Protein AF-A0A0S8A408-F1 (afdb_monomer_lite)

Structure (mmCIF, N/CA/C/O backbone):
data_AF-A0A0S8A408-F1
#
_entry.id   AF-A0A0S8A408-F1
#
loop_
_atom_site.group_PDB
_atom_site.id
_atom_site.type_symbol
_atom_site.label_atom_id
_atom_site.label_alt_id
_atom_site.label_comp_id
_atom_site.label_asym_id
_atom_site.label_entity_id
_atom_site.label_seq_id
_atom_site.pdbx_PDB_ins_code
_atom_site.Cartn_x
_atom_site.Cartn_y
_atom_site.Cartn_z
_atom_site.occupancy
_atom_site.B_iso_or_equiv
_atom_site.auth_seq_id
_atom_site.auth_comp_id
_atom_site.auth_asym_id
_atom_site.auth_atom_id
_atom_site.pdbx_PDB_model_num
ATOM 1 N N . MET A 1 1 ? 3.434 3.868 44.478 1.00 54.28 1 MET A N 1
ATOM 2 C CA . MET A 1 1 ? 4.259 3.839 43.244 1.00 54.28 1 MET A CA 1
ATOM 3 C C . MET A 1 1 ? 3.684 2.941 42.145 1.00 54.28 1 MET A C 1
ATOM 5 O O . MET A 1 1 ? 3.774 3.311 40.985 1.00 54.28 1 MET A O 1
ATOM 9 N N . THR A 1 2 ? 3.036 1.816 42.465 1.00 62.09 2 THR A N 1
ATOM 10 C CA . THR A 1 2 ? 2.438 0.877 41.486 1.00 62.09 2 THR A CA 1
ATOM 11 C C . THR A 1 2 ? 1.303 1.465 40.636 1.00 62.09 2 THR A C 1
ATOM 13 O O . THR A 1 2 ? 1.192 1.160 39.454 1.00 62.09 2 THR A O 1
ATOM 16 N N . LYS A 1 3 ? 0.490 2.366 41.203 1.00 64.50 3 LYS A N 1
ATOM 17 C CA . LYS A 1 3 ? -0.660 2.991 40.521 1.00 64.50 3 LYS A CA 1
ATOM 18 C C . LYS A 1 3 ? -0.261 3.850 39.306 1.00 64.50 3 LYS A C 1
ATOM 20 O O . LYS A 1 3 ? -0.974 3.847 38.309 1.00 64.50 3 LYS A O 1
ATOM 25 N N . ASN A 1 4 ? 0.898 4.514 39.357 1.00 64.75 4 ASN A N 1
ATOM 26 C CA . ASN A 1 4 ? 1.432 5.301 38.236 1.00 64.75 4 ASN A CA 1
ATOM 27 C C . ASN A 1 4 ? 1.933 4.404 37.096 1.00 64.75 4 ASN A C 1
ATOM 29 O O . ASN A 1 4 ? 1.735 4.736 35.932 1.00 64.75 4 ASN A O 1
ATOM 33 N N . PHE A 1 5 ? 2.524 3.251 37.425 1.00 70.38 5 PHE A N 1
ATOM 34 C CA . PHE A 1 5 ? 2.950 2.258 36.434 1.00 70.38 5 PHE A CA 1
ATOM 35 C C . PHE A 1 5 ? 1.760 1.606 35.722 1.00 70.38 5 PHE A C 1
ATOM 37 O O . PHE A 1 5 ? 1.811 1.400 34.513 1.00 70.38 5 PHE A O 1
ATOM 44 N N . LEU A 1 6 ? 0.662 1.350 36.442 1.00 76.75 6 LEU A N 1
ATOM 45 C CA . LEU A 1 6 ? -0.584 0.860 35.843 1.00 76.75 6 LEU A CA 1
ATOM 46 C C . LEU A 1 6 ? -1.206 1.888 34.888 1.00 76.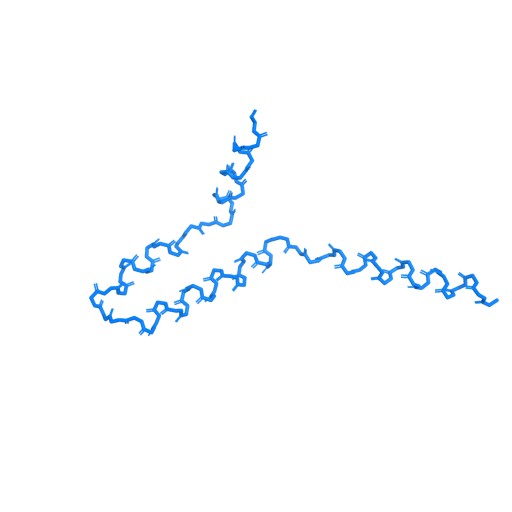75 6 LEU A C 1
ATOM 48 O O . LEU A 1 6 ? -1.644 1.526 33.800 1.00 76.75 6 LEU A O 1
ATOM 52 N N . PHE A 1 7 ? -1.193 3.172 35.260 1.00 79.38 7 PHE A N 1
ATOM 53 C CA . PHE A 1 7 ? -1.656 4.254 34.384 1.00 79.38 7 PHE A CA 1
ATOM 54 C C . PHE A 1 7 ? -0.790 4.404 33.127 1.00 79.38 7 PHE A C 1
ATOM 56 O O . PHE A 1 7 ? -1.325 4.558 32.031 1.00 79.38 7 PHE A O 1
ATOM 63 N N . ALA A 1 8 ? 0.534 4.310 33.264 1.00 81.38 8 ALA A N 1
ATOM 64 C CA . ALA A 1 8 ? 1.452 4.348 32.128 1.00 81.38 8 ALA A CA 1
ATOM 65 C C . ALA A 1 8 ? 1.251 3.147 31.187 1.00 81.38 8 ALA A C 1
ATOM 67 O O . ALA A 1 8 ? 1.218 3.319 29.971 1.00 81.38 8 ALA A O 1
ATOM 68 N N . GLY A 1 9 ? 1.045 1.947 31.743 1.00 86.19 9 GLY A N 1
ATOM 69 C CA . GLY A 1 9 ? 0.734 0.749 30.962 1.00 86.19 9 GLY A CA 1
ATOM 70 C C . GLY A 1 9 ? -0.582 0.868 30.188 1.00 86.19 9 GLY A C 1
ATOM 71 O O . GLY A 1 9 ? -0.635 0.515 29.014 1.00 86.19 9 GLY A O 1
ATOM 72 N N . LEU A 1 10 ? -1.626 1.429 30.807 1.00 85.56 10 LEU A N 1
ATOM 73 C CA . LEU A 1 10 ? -2.927 1.629 30.161 1.00 85.56 10 LEU A CA 1
ATOM 74 C C . LEU A 1 10 ? -2.854 2.618 28.985 1.00 85.56 10 LEU A C 1
ATOM 76 O O . LEU A 1 10 ? -3.434 2.363 27.931 1.00 85.56 10 LEU A O 1
ATOM 80 N N . LEU A 1 11 ? -2.111 3.718 29.140 1.00 83.31 11 LEU A N 1
ATOM 81 C CA . LEU A 1 11 ? -1.902 4.696 28.066 1.00 83.31 11 LEU A CA 1
ATOM 82 C C . LEU A 1 11 ? -1.139 4.096 26.877 1.00 83.31 11 LEU A C 1
ATOM 84 O O . LEU A 1 11 ? -1.461 4.400 25.729 1.00 83.31 11 LEU A O 1
ATOM 88 N N . LEU A 1 12 ? -0.175 3.208 27.138 1.00 82.94 12 LEU A N 1
ATOM 89 C CA . LEU A 1 12 ? 0.589 2.526 26.092 1.00 82.94 12 LEU A CA 1
ATOM 90 C C . LEU A 1 12 ? -0.308 1.626 25.222 1.00 82.94 12 LEU A C 1
ATOM 92 O O . LEU A 1 12 ? -0.192 1.638 24.000 1.00 82.94 12 LEU A O 1
ATOM 96 N N . VAL A 1 13 ? -1.242 0.892 25.835 1.00 81.44 13 VAL A N 1
ATOM 97 C CA . VAL A 1 13 ? -2.175 0.000 25.118 1.00 81.44 13 VAL A CA 1
ATOM 98 C C . VAL A 1 13 ? -3.131 0.789 24.215 1.00 81.44 13 VAL A C 1
ATOM 100 O O . VAL A 1 13 ? -3.391 0.373 23.088 1.00 81.44 13 VAL A O 1
ATOM 103 N N . ILE A 1 14 ? -3.610 1.951 24.669 1.00 78.56 14 ILE A N 1
ATOM 104 C CA . ILE A 1 14 ? -4.477 2.833 23.868 1.00 78.56 14 ILE A CA 1
ATOM 105 C C . ILE A 1 14 ? -3.695 3.469 22.708 1.00 78.56 14 ILE A C 1
ATOM 107 O O . ILE A 1 14 ? -4.234 3.638 21.619 1.00 78.56 14 ILE A O 1
ATOM 111 N N . ALA A 1 15 ? -2.411 3.781 22.896 1.00 76.38 15 ALA A N 1
ATOM 112 C CA . ALA A 1 15 ? -1.578 4.300 21.813 1.00 76.38 15 ALA A CA 1
ATOM 113 C C . ALA A 1 15 ? -1.341 3.260 20.700 1.00 76.38 15 ALA A C 1
ATOM 115 O O . ALA A 1 15 ? -1.239 3.623 19.529 1.00 76.38 15 ALA A O 1
ATOM 116 N N . MET A 1 16 ? -1.299 1.966 21.035 1.00 71.25 16 MET A N 1
ATOM 117 C CA . MET A 1 16 ? -1.105 0.894 20.049 1.00 71.25 16 MET A CA 1
ATOM 118 C C . MET A 1 16 ? -2.350 0.603 19.196 1.00 71.25 16 MET A C 1
ATOM 120 O O . MET A 1 16 ? -2.209 0.084 18.090 1.00 71.25 16 MET A O 1
ATOM 124 N N . SER A 1 17 ? -3.559 0.962 19.646 1.00 65.38 17 SER A N 1
ATOM 125 C CA . SER A 1 17 ? -4.782 0.809 18.839 1.00 65.38 17 SER A CA 1
ATOM 126 C C . SER A 1 17 ? -4.970 1.911 17.788 1.00 65.38 17 SER A C 1
ATOM 128 O O . SER A 1 17 ? -5.887 1.827 16.974 1.00 65.38 17 SER A O 1
ATOM 130 N N . ALA A 1 18 ? -4.087 2.915 17.751 1.00 62.62 18 ALA A N 1
ATOM 131 C CA . ALA A 1 18 ? -4.139 4.017 16.792 1.00 62.62 18 ALA A CA 1
ATOM 132 C C . ALA A 1 18 ? -3.585 3.673 15.392 1.00 62.62 18 ALA A C 1
ATOM 134 O O . ALA A 1 18 ? -3.537 4.552 14.530 1.00 62.62 18 ALA A O 1
ATOM 135 N N . CYS A 1 19 ? -3.188 2.421 15.124 1.00 66.75 19 CYS A N 1
ATOM 136 C CA . CYS A 1 19 ? -2.928 1.978 13.752 1.00 66.75 19 CYS A CA 1
ATOM 137 C C . CYS A 1 19 ? -4.220 2.090 12.928 1.00 66.75 19 CYS A C 1
ATOM 139 O O . CYS A 1 19 ? -5.132 1.275 13.054 1.00 66.75 19 CYS A O 1
ATOM 141 N N . SER A 1 20 ? -4.301 3.126 12.092 1.00 75.00 20 SER A N 1
ATOM 142 C CA . SER A 1 20 ? -5.462 3.373 11.242 1.00 75.00 20 SER A CA 1
ATOM 143 C C . SER A 1 20 ? -5.587 2.282 10.179 1.00 75.00 20 SER A C 1
ATOM 145 O O . SER A 1 20 ? -4.615 1.940 9.502 1.00 75.00 20 SER A O 1
ATOM 147 N N . SER A 1 21 ? -6.804 1.776 9.969 1.00 77.12 21 SER A N 1
ATOM 148 C CA . SER A 1 21 ? -7.115 0.826 8.891 1.00 77.12 21 SER A CA 1
ATOM 149 C C . SER A 1 21 ? -6.755 1.374 7.510 1.00 77.12 21 SER A C 1
ATOM 151 O O . SER A 1 21 ? -6.367 0.617 6.622 1.00 77.12 21 SER A O 1
ATOM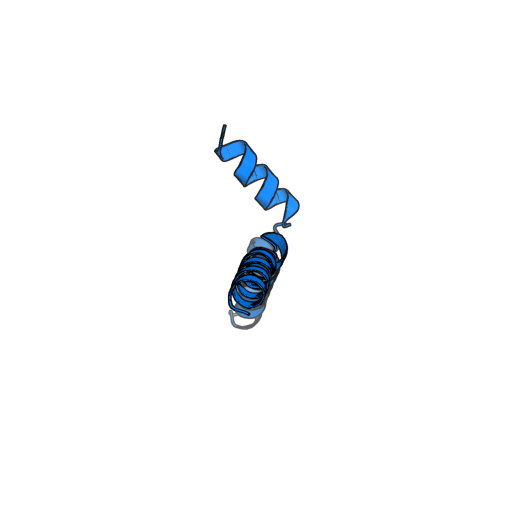 153 N N . ARG A 1 22 ? -6.815 2.700 7.347 1.00 82.25 22 ARG A N 1
ATOM 154 C CA . ARG A 1 22 ? -6.371 3.392 6.138 1.00 82.25 22 ARG A CA 1
ATOM 155 C C . ARG A 1 22 ? -4.869 3.247 5.916 1.00 82.25 22 ARG A C 1
ATOM 157 O O . ARG A 1 22 ? -4.445 2.952 4.809 1.00 82.25 22 ARG A O 1
ATOM 164 N N . GLN A 1 23 ? -4.077 3.397 6.972 1.00 82.75 23 GLN A N 1
ATOM 165 C CA . GLN A 1 23 ? -2.620 3.311 6.894 1.00 82.75 23 GLN A CA 1
ATOM 166 C C . GLN A 1 23 ? -2.160 1.882 6.575 1.00 82.75 23 GLN A C 1
ATOM 168 O O . GLN A 1 23 ? -1.241 1.685 5.783 1.00 82.75 23 GLN A O 1
ATOM 173 N N . ALA A 1 24 ? -2.849 0.879 7.127 1.00 84.25 24 ALA A N 1
ATOM 174 C CA . ALA A 1 24 ? -2.644 -0.517 6.753 1.00 84.25 24 ALA A CA 1
ATOM 175 C C . ALA A 1 24 ? -3.000 -0.776 5.277 1.00 84.25 24 ALA A C 1
ATOM 177 O O . ALA A 1 24 ? -2.220 -1.402 4.562 1.00 84.25 24 ALA A O 1
ATOM 178 N N . TYR A 1 25 ? -4.137 -0.256 4.798 1.00 86.06 25 TYR A N 1
ATOM 179 C CA . TYR A 1 25 ? -4.546 -0.400 3.399 1.00 86.06 25 TYR A CA 1
ATOM 180 C C . TYR A 1 25 ? -3.571 0.272 2.428 1.00 86.06 25 TYR A C 1
ATOM 182 O O . TYR A 1 25 ? -3.154 -0.347 1.455 1.00 86.06 25 TYR A O 1
ATOM 190 N N . GLU A 1 26 ? -3.165 1.514 2.697 1.00 86.94 26 GLU A N 1
ATOM 191 C CA . GLU A 1 26 ? -2.212 2.253 1.860 1.00 86.94 26 GLU A CA 1
ATOM 192 C C . GLU A 1 26 ? -0.856 1.532 1.786 1.00 86.94 26 GLU A C 1
ATOM 194 O O . GLU A 1 26 ? -0.251 1.448 0.713 1.00 86.94 26 GLU A O 1
ATOM 199 N N . ALA A 1 27 ? -0.404 0.934 2.894 1.00 87.62 27 ALA A N 1
ATOM 200 C CA . ALA A 1 27 ? 0.801 0.110 2.909 1.00 87.62 27 ALA A CA 1
ATOM 201 C C . ALA A 1 27 ? 0.663 -1.149 2.033 1.00 87.62 27 ALA A C 1
ATOM 203 O O . ALA A 1 27 ? 1.605 -1.499 1.320 1.00 87.62 27 ALA A O 1
ATOM 204 N N . MET A 1 28 ? -0.495 -1.817 2.052 1.00 87.25 28 MET A N 1
ATOM 205 C CA . MET A 1 28 ? -0.768 -2.967 1.180 1.00 87.25 28 MET A CA 1
ATOM 206 C C . MET A 1 28 ? -0.850 -2.544 -0.290 1.00 87.25 28 MET A C 1
ATOM 208 O O . MET A 1 28 ? -0.139 -3.100 -1.118 1.00 87.25 28 MET A O 1
ATOM 212 N N . GLN A 1 29 ? -1.614 -1.499 -0.611 1.00 89.81 29 GLN A N 1
ATOM 213 C CA . GLN A 1 29 ? -1.733 -0.973 -1.974 1.00 89.81 29 GLN A CA 1
ATOM 214 C C . GLN A 1 29 ? -0.376 -0.564 -2.562 1.00 89.81 29 GLN A C 1
ATOM 216 O O . GLN A 1 29 ? -0.113 -0.781 -3.744 1.00 89.81 29 GLN A O 1
ATOM 221 N N . THR A 1 30 ? 0.507 0.008 -1.742 1.00 89.81 30 THR A N 1
ATOM 222 C CA . THR A 1 30 ? 1.869 0.353 -2.168 1.00 89.81 30 THR A CA 1
ATOM 223 C C . THR A 1 30 ? 2.679 -0.894 -2.528 1.00 89.81 30 THR A C 1
ATOM 225 O O . THR A 1 30 ? 3.426 -0.873 -3.504 1.00 89.81 30 THR A O 1
ATOM 228 N N . ARG A 1 31 ? 2.525 -1.995 -1.780 1.00 89.94 31 ARG A N 1
ATOM 229 C CA . ARG A 1 31 ? 3.183 -3.271 -2.104 1.00 89.94 31 ARG A CA 1
ATOM 230 C C . ARG A 1 31 ? 2.688 -3.843 -3.426 1.00 89.94 31 ARG A C 1
ATOM 232 O O . ARG A 1 31 ? 3.522 -4.166 -4.260 1.00 89.94 31 ARG A O 1
ATOM 239 N N . GLU A 1 32 ? 1.376 -3.882 -3.634 1.00 89.62 32 GLU A N 1
ATOM 240 C CA . GLU A 1 32 ? 0.765 -4.377 -4.877 1.00 89.62 32 GLU A CA 1
ATOM 241 C C . GLU A 1 32 ? 1.250 -3.578 -6.100 1.00 89.62 32 GLU A C 1
ATOM 243 O O . GLU A 1 32 ? 1.638 -4.145 -7.117 1.00 89.62 32 GLU A O 1
ATOM 248 N N . ARG A 1 33 ? 1.325 -2.242 -5.992 1.00 91.75 33 ARG A N 1
ATOM 249 C CA . ARG A 1 33 ? 1.882 -1.399 -7.067 1.00 91.75 33 ARG A CA 1
ATOM 250 C C . ARG A 1 33 ? 3.350 -1.700 -7.345 1.00 91.75 33 ARG A C 1
ATOM 252 O O . ARG A 1 33 ? 3.760 -1.723 -8.501 1.00 91.75 33 ARG A O 1
ATOM 259 N N . ASN A 1 34 ? 4.142 -1.919 -6.299 1.00 93.88 34 ASN A N 1
ATOM 260 C CA . ASN A 1 34 ? 5.550 -2.269 -6.459 1.00 93.88 34 ASN A CA 1
ATOM 261 C C . ASN A 1 34 ? 5.722 -3.653 -7.093 1.00 93.88 34 ASN A C 1
ATOM 263 O O . ASN A 1 34 ? 6.656 -3.849 -7.863 1.00 93.88 34 ASN A O 1
ATOM 267 N N . GLU A 1 35 ? 4.823 -4.596 -6.814 1.00 93.25 35 GLU A N 1
ATOM 268 C CA . GLU A 1 35 ? 4.802 -5.904 -7.466 1.00 93.25 35 GLU A CA 1
ATOM 269 C C . GLU A 1 35 ? 4.541 -5.771 -8.970 1.00 93.25 35 GLU A C 1
ATOM 271 O O . GLU A 1 35 ? 5.232 -6.408 -9.768 1.00 93.25 35 GLU A O 1
ATOM 276 N N . CYS A 1 36 ? 3.673 -4.843 -9.385 1.00 93.50 36 CYS A N 1
ATOM 277 C CA . CYS A 1 36 ? 3.480 -4.540 -10.803 1.00 93.50 36 CYS A CA 1
ATOM 278 C C . CYS A 1 36 ? 4.751 -4.024 -11.499 1.00 93.50 36 CYS A C 1
ATOM 280 O O . CYS A 1 36 ? 4.891 -4.196 -12.703 1.00 93.50 36 CYS A O 1
ATOM 282 N N . LEU A 1 37 ? 5.727 -3.455 -10.784 1.00 93.94 37 LEU A N 1
ATOM 283 C CA . LEU A 1 37 ? 7.014 -3.070 -11.388 1.00 93.94 37 LEU A CA 1
ATOM 284 C C . LEU A 1 37 ? 7.904 -4.280 -11.717 1.00 93.94 37 LEU A C 1
ATOM 286 O O . LEU A 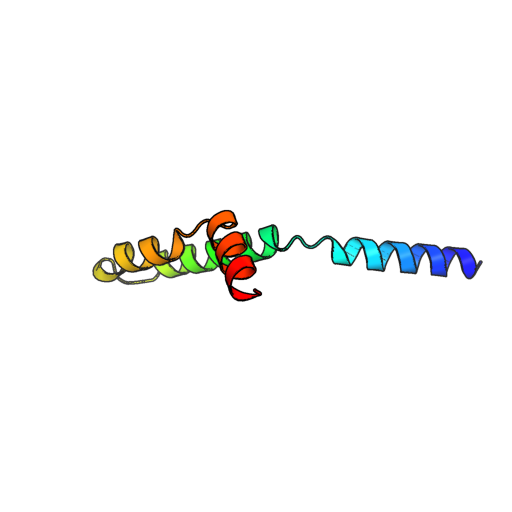1 37 ? 8.908 -4.134 -12.410 1.00 93.94 37 LEU A O 1
ATOM 290 N N . THR A 1 38 ? 7.558 -5.459 -11.198 1.00 94.56 38 THR A N 1
ATOM 291 C CA . THR A 1 38 ? 8.322 -6.702 -11.371 1.00 94.56 38 THR A CA 1
ATOM 292 C C . THR A 1 38 ? 7.727 -7.638 -12.421 1.00 94.56 38 THR A C 1
ATOM 294 O O . THR A 1 38 ? 8.404 -8.573 -12.852 1.00 94.56 38 THR A O 1
ATOM 297 N N . VAL A 1 39 ? 6.482 -7.398 -12.852 1.00 94.12 39 VAL A N 1
ATOM 298 C CA . VAL A 1 39 ? 5.827 -8.211 -13.885 1.00 94.12 39 VAL A CA 1
ATOM 299 C C . VAL A 1 39 ? 6.310 -7.822 -15.292 1.00 94.12 39 VAL A C 1
ATOM 301 O O . VAL A 1 39 ? 6.803 -6.710 -15.495 1.00 94.12 39 VAL A O 1
ATOM 304 N N . PR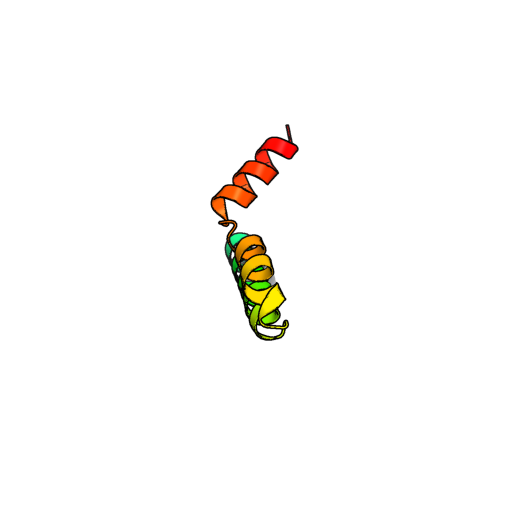O A 1 40 ? 6.169 -8.706 -16.298 1.00 95.38 40 PRO A N 1
ATOM 305 C CA . PRO A 1 40 ? 6.480 -8.369 -17.686 1.00 95.38 40 PRO A CA 1
ATOM 306 C C . PRO A 1 40 ? 5.653 -7.184 -18.204 1.00 95.38 40 PRO A C 1
ATOM 308 O O . PRO A 1 40 ? 4.496 -7.016 -17.823 1.00 95.38 40 PRO A O 1
ATOM 311 N N . GLU A 1 41 ? 6.203 -6.424 -19.155 1.00 91.69 41 GLU A N 1
ATOM 312 C CA . GLU A 1 41 ? 5.550 -5.238 -19.740 1.00 91.69 41 GLU A CA 1
ATOM 313 C C . GLU A 1 41 ? 4.146 -5.536 -20.296 1.00 91.69 41 GLU A C 1
ATOM 315 O O . GLU A 1 41 ? 3.227 -4.738 -20.127 1.00 91.69 41 GLU A O 1
ATOM 320 N N . SER A 1 42 ? 3.945 -6.728 -20.870 1.00 94.75 42 SER A N 1
ATOM 321 C CA . SER A 1 42 ? 2.639 -7.174 -21.374 1.00 94.75 42 SER A CA 1
ATOM 322 C C . SER A 1 42 ? 1.557 -7.287 -20.297 1.00 94.75 42 SER A C 1
ATOM 324 O O . SER A 1 42 ? 0.377 -7.208 -20.621 1.00 94.75 42 SER A O 1
ATOM 326 N N . GLN A 1 43 ? 1.945 -7.467 -19.033 1.00 93.88 43 GLN A N 1
ATOM 327 C CA . GLN A 1 43 ? 1.045 -7.616 -17.885 1.00 93.88 43 GLN A CA 1
ATOM 328 C C . GLN A 1 43 ? 1.019 -6.369 -16.994 1.00 93.88 43 GLN A C 1
ATOM 330 O O . GLN A 1 43 ? 0.183 -6.272 -16.099 1.00 93.88 43 GLN A O 1
ATOM 335 N N . TYR A 1 44 ? 1.908 -5.402 -17.234 1.00 92.94 44 TYR A N 1
ATOM 336 C CA . TYR A 1 44 ? 2.050 -4.209 -16.404 1.00 92.94 44 TYR A CA 1
ATOM 337 C C . TYR A 1 44 ? 0.752 -3.401 -16.312 1.00 92.94 44 TYR A C 1
ATOM 339 O O . TYR A 1 44 ? 0.311 -3.064 -15.215 1.00 92.94 44 TYR A O 1
ATOM 347 N N . GLN A 1 45 ? 0.127 -3.116 -17.459 1.00 92.88 45 GLN A N 1
ATOM 348 C CA . GLN A 1 45 ? -1.099 -2.312 -17.517 1.00 92.88 45 GLN A CA 1
ATOM 349 C C . GLN A 1 45 ? -2.249 -2.999 -16.776 1.00 92.88 45 GLN A C 1
ATOM 351 O O . GLN A 1 45 ? -2.868 -2.396 -15.903 1.00 92.88 45 GLN A O 1
ATOM 356 N N . GLU A 1 46 ? -2.464 -4.287 -17.046 1.00 92.88 46 GLU A N 1
ATOM 357 C CA . GLU A 1 46 ? -3.506 -5.074 -16.382 1.00 92.88 46 GLU A CA 1
ATOM 358 C C . GLU A 1 46 ? -3.262 -5.189 -14.867 1.00 92.88 46 GLU A C 1
ATOM 360 O O . GLU A 1 46 ? -4.198 -5.088 -14.072 1.00 92.88 46 GLU A O 1
ATOM 365 N N . CYS A 1 47 ? -2.006 -5.362 -14.445 1.00 92.00 47 CYS A N 1
ATOM 366 C CA . CYS A 1 47 ? -1.633 -5.365 -13.032 1.00 92.00 47 CYS A CA 1
ATOM 367 C C . CYS A 1 47 ? -1.951 -4.016 -12.379 1.00 92.00 47 CYS A C 1
ATOM 369 O O . CYS A 1 47 ? -2.650 -3.962 -11.367 1.00 92.00 47 CYS A O 1
ATOM 371 N N . MET A 1 48 ? -1.503 -2.914 -12.986 1.00 91.56 48 MET A N 1
ATOM 372 C CA . MET A 1 48 ? -1.705 -1.570 -12.449 1.00 91.56 48 MET A CA 1
ATOM 373 C C . MET A 1 48 ? -3.187 -1.215 -12.313 1.00 91.56 48 MET A C 1
ATOM 375 O O . MET A 1 48 ? -3.584 -0.701 -11.262 1.00 91.56 48 MET A O 1
ATOM 379 N N . GLU A 1 49 ? -4.024 -1.552 -13.297 1.00 90.25 49 GLU A N 1
ATOM 380 C CA . GLU A 1 49 ? -5.475 -1.330 -13.238 1.00 90.25 49 GLU A CA 1
ATOM 381 C C . GLU A 1 49 ? -6.109 -1.977 -11.997 1.00 90.25 49 GLU A C 1
ATOM 383 O O . GLU A 1 49 ? -6.889 -1.334 -11.288 1.00 90.25 49 GLU A O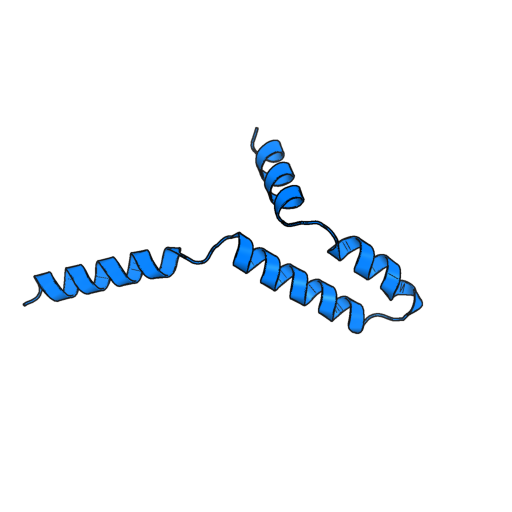 1
ATOM 388 N N . ARG A 1 50 ? -5.693 -3.200 -11.644 1.00 84.94 50 ARG A N 1
ATOM 389 C CA . ARG A 1 50 ? -6.194 -3.922 -10.460 1.00 84.94 50 ARG A CA 1
ATOM 390 C C . ARG A 1 50 ? -5.822 -3.243 -9.137 1.00 84.94 50 ARG A C 1
ATOM 392 O O . ARG A 1 50 ? -6.576 -3.335 -8.170 1.00 84.94 50 ARG A O 1
ATOM 399 N N . THR A 1 51 ? -4.710 -2.508 -9.090 1.00 85.25 51 THR A N 1
ATOM 400 C CA . THR A 1 51 ? -4.239 -1.805 -7.876 1.00 85.25 51 THR A CA 1
ATOM 401 C C . THR A 1 51 ? -4.861 -0.417 -7.665 1.00 85.25 51 THR A C 1
ATOM 403 O O . THR A 1 51 ? -4.582 0.246 -6.659 1.00 85.25 51 THR A O 1
ATOM 406 N N . THR A 1 52 ? -5.701 0.052 -8.595 1.00 79.62 52 THR A N 1
ATOM 407 C CA . THR A 1 52 ? -6.162 1.455 -8.643 1.00 79.62 52 THR A CA 1
ATOM 408 C C . THR A 1 52 ? -7.329 1.756 -7.688 1.00 79.62 52 THR A C 1
ATOM 410 O O . THR A 1 52 ? -7.623 2.923 -7.431 1.00 79.62 52 THR A O 1
ATOM 413 N N . ARG A 1 53 ? -7.962 0.736 -7.087 1.00 80.94 53 ARG A N 1
ATOM 414 C CA . ARG A 1 53 ? -9.093 0.923 -6.156 1.00 80.94 53 ARG A CA 1
ATOM 415 C C . ARG A 1 53 ? -8.743 1.850 -4.990 1.00 80.94 53 ARG A C 1
ATOM 417 O O . ARG A 1 53 ? -7.772 1.629 -4.261 1.00 80.94 53 ARG A O 1
ATOM 424 N N . SER A 1 54 ? -9.554 2.881 -4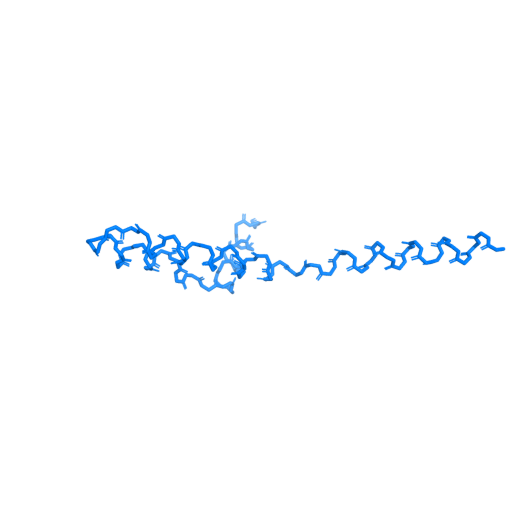.775 1.00 79.94 54 SER A N 1
ATOM 425 C CA . SER A 1 54 ? -9.352 3.811 -3.657 1.00 79.94 54 SER A CA 1
ATOM 426 C C . SER A 1 54 ? -9.761 3.181 -2.319 1.00 79.94 54 SER A C 1
ATOM 428 O O . SER A 1 54 ? -10.625 2.304 -2.271 1.00 79.94 54 SER A O 1
ATOM 430 N N . TYR A 1 55 ? -9.167 3.645 -1.213 1.00 80.44 55 TYR A N 1
ATOM 431 C CA . TYR A 1 55 ? -9.554 3.193 0.131 1.00 80.44 55 TYR A CA 1
ATOM 432 C C . TYR A 1 55 ? -11.043 3.432 0.416 1.00 80.44 55 TYR A C 1
ATOM 434 O O . TYR A 1 55 ? -11.698 2.586 1.019 1.00 80.44 55 TYR A O 1
ATOM 442 N N . ASP A 1 56 ? -11.589 4.559 -0.044 1.00 81.06 56 ASP A N 1
ATOM 443 C CA . ASP A 1 56 ? -12.989 4.922 0.190 1.00 81.06 56 ASP A CA 1
ATOM 444 C C . ASP A 1 56 ? -13.948 3.969 -0.531 1.00 81.06 56 ASP A C 1
ATOM 446 O O . ASP A 1 56 ? -14.978 3.576 0.019 1.00 81.06 56 ASP A O 1
ATOM 450 N N . GLU A 1 57 ? -13.593 3.558 -1.747 1.00 83.56 57 GLU A N 1
ATOM 451 C CA . GLU A 1 57 ? -14.351 2.583 -2.529 1.00 83.56 57 GLU A CA 1
ATOM 452 C C . GLU A 1 57 ? -14.318 1.199 -1.865 1.00 83.56 57 GLU A C 1
ATOM 454 O O . GLU A 1 57 ? -15.368 0.591 -1.646 1.00 83.56 57 GLU A O 1
ATOM 459 N N . PHE A 1 58 ? -13.134 0.762 -1.420 1.00 82.75 58 PHE A N 1
ATOM 460 C CA . PHE A 1 58 ? -12.968 -0.459 -0.631 1.00 82.75 58 PHE A CA 1
ATOM 461 C C . PHE A 1 58 ? -13.774 -0.423 0.680 1.00 82.75 58 PHE A C 1
ATOM 463 O O . PHE A 1 58 ? -14.459 -1.390 1.018 1.00 82.75 58 PHE A O 1
ATOM 470 N N . SER A 1 59 ? -13.733 0.691 1.419 1.00 83.06 59 SER A N 1
ATOM 471 C CA . SER A 1 59 ? -14.440 0.838 2.698 1.00 83.06 59 SER A CA 1
ATOM 472 C C . SER A 1 59 ? -15.957 0.767 2.518 1.00 83.06 59 SER A C 1
ATOM 474 O O . SER A 1 59 ? -16.635 0.080 3.282 1.00 83.06 59 SER A O 1
ATOM 476 N N . ARG A 1 60 ? -16.497 1.413 1.478 1.00 85.38 60 ARG A N 1
ATOM 477 C CA . ARG A 1 60 ? -17.934 1.368 1.161 1.00 85.38 60 ARG A CA 1
ATOM 478 C C . ARG A 1 60 ? -18.393 -0.028 0.753 1.00 85.38 60 ARG A C 1
ATOM 480 O O . ARG A 1 60 ? -19.432 -0.486 1.221 1.00 85.38 60 ARG A O 1
ATOM 487 N N . GLU A 1 61 ? -17.628 -0.728 -0.085 1.00 84.44 61 GLU A N 1
ATOM 488 C CA . GLU A 1 61 ? -17.929 -2.113 -0.477 1.00 84.44 61 GLU A CA 1
ATOM 489 C C . GLU A 1 61 ? -17.964 -3.032 0.756 1.00 84.44 61 GLU A C 1
ATOM 491 O O . GLU A 1 61 ? -18.921 -3.778 0.968 1.00 84.44 61 GLU A O 1
ATOM 496 N N . ARG A 1 62 ? -16.972 -2.896 1.643 1.00 82.88 62 ARG A N 1
ATOM 497 C CA . ARG A 1 62 ? -16.890 -3.612 2.924 1.00 82.88 62 ARG A CA 1
ATOM 498 C C . ARG A 1 62 ? -18.082 -3.359 3.848 1.00 82.88 62 ARG A C 1
ATOM 500 O O . ARG A 1 62 ? -18.472 -4.271 4.574 1.00 82.88 62 ARG A O 1
ATOM 507 N N . GLU A 1 63 ? -18.612 -2.142 3.879 1.00 84.12 63 GLU A N 1
ATOM 508 C CA . GLU A 1 63 ? -19.794 -1.793 4.674 1.00 84.12 63 GLU A CA 1
ATOM 509 C C . GLU A 1 63 ? -21.077 -2.367 4.069 1.00 84.12 63 GLU A C 1
ATOM 511 O O . GLU A 1 63 ? -21.897 -2.923 4.798 1.00 84.12 63 GLU A O 1
ATOM 516 N N . ASN A 1 64 ? -21.214 -2.321 2.743 1.00 83.94 64 ASN A N 1
ATOM 517 C CA . ASN A 1 64 ? -22.365 -2.884 2.038 1.00 83.94 64 ASN A CA 1
ATOM 518 C C . ASN A 1 64 ? -22.452 -4.413 2.173 1.00 83.94 64 ASN A C 1
ATOM 520 O O . ASN A 1 64 ? -23.551 -4.947 2.267 1.00 83.94 64 ASN A O 1
ATOM 524 N N . LEU A 1 65 ? -21.312 -5.112 2.238 1.00 82.62 65 LEU A N 1
ATOM 525 C CA . LEU A 1 65 ? -21.246 -6.566 2.449 1.00 82.62 65 LEU A CA 1
ATOM 526 C C . LEU A 1 65 ? -21.594 -7.012 3.881 1.00 82.62 65 LEU A C 1
ATOM 528 O O . LEU A 1 65 ? -21.765 -8.204 4.122 1.00 82.62 65 LEU A O 1
ATOM 532 N N . LYS A 1 66 ? -21.646 -6.088 4.849 1.00 77.12 66 LYS A N 1
ATOM 533 C CA . LYS A 1 66 ? -21.982 -6.382 6.255 1.00 77.12 66 LYS A CA 1
ATOM 534 C C . LYS A 1 66 ? -23.477 -6.236 6.571 1.00 77.12 66 LYS A C 1
ATOM 536 O O . LYS A 1 66 ? -23.846 -6.386 7.735 1.00 77.12 66 LYS A O 1
ATOM 541 N N . LYS A 1 67 ? -24.299 -5.885 5.582 1.00 54.62 67 LYS A N 1
ATOM 542 C CA . LYS A 1 67 ? -25.737 -5.637 5.720 1.00 54.62 67 LYS A CA 1
ATOM 543 C C . LYS A 1 67 ? -26.546 -6.876 5.358 1.00 54.62 67 LYS A C 1
ATOM 545 O O . LYS A 1 67 ? -27.579 -7.084 6.029 1.00 54.62 67 LYS A O 1
#

Radius of gyration: 19.46 Å; chains: 1; bounding box: 34×14×65 Å

Foldseek 3Di:
DVVVVVVVVVVVVVVVVPPDPQVVLVVVLVVQLVVLVVDDPVCNVVSVVVSPDDPVNVVVVVVVVVD

Secondary structure (DSSP, 8-state):
-HHHHHHHHHHHHHHHTT--HHHHHHHHHHHHHHHHTTS-HHHHHHHHHHTT--HHHHHHHHHHTT-

Sequence (67 aa):
MTKNFLFAGLLLVIAMSACSSRQAYEAMQTRERNECLTVPESQYQECMERTTRSYDEFSRERENLKK

pLDDT: mean 82.72, std 9.75, range [54.28, 95.38]